Protein AF-A0A859CSU7-F1 (afdb_monomer_lite)

Structure (mmCIF, N/CA/C/O backbone):
data_AF-A0A859CSU7-F1
#
_entry.id   AF-A0A859CSU7-F1
#
loop_
_atom_site.group_PDB
_atom_site.id
_atom_site.type_symbol
_atom_site.label_atom_id
_atom_site.label_alt_id
_atom_site.label_comp_id
_atom_site.label_asym_id
_atom_site.label_entity_id
_atom_site.label_seq_id
_atom_site.pdbx_PDB_ins_code
_atom_site.Cartn_x
_atom_site.Cartn_y
_atom_site.Cartn_z
_atom_site.occupancy
_atom_site.B_iso_or_equiv
_atom_site.auth_seq_id
_atom_site.auth_comp_id
_atom_site.auth_asym_id
_atom_site.auth_atom_id
_atom_site.pdbx_PDB_model_num
ATOM 1 N N . MET A 1 1 ? -5.566 -2.219 -28.382 1.00 34.19 1 MET A N 1
ATOM 2 C CA . MET A 1 1 ? -5.963 -2.342 -26.966 1.00 34.19 1 MET A CA 1
ATOM 3 C C . MET A 1 1 ? -5.261 -3.574 -26.428 1.00 34.19 1 MET A C 1
ATOM 5 O O . MET A 1 1 ? -5.668 -4.677 -26.760 1.00 34.19 1 MET A O 1
ATOM 9 N N . GLY A 1 2 ? -4.116 -3.399 -25.769 1.00 35.38 2 GLY A N 1
ATOM 10 C CA . GLY A 1 2 ? -3.410 -4.521 -25.154 1.00 35.38 2 GLY A CA 1
ATOM 11 C C . GLY A 1 2 ? -4.149 -4.890 -23.880 1.00 35.38 2 GLY A C 1
ATOM 12 O O . GLY A 1 2 ? -4.294 -4.038 -23.008 1.00 35.38 2 GLY A O 1
ATOM 13 N N . SER A 1 3 ? -4.674 -6.110 -23.809 1.00 34.09 3 SER A N 1
ATOM 14 C CA . SER A 1 3 ? -5.236 -6.659 -22.578 1.00 34.09 3 SER A CA 1
ATOM 15 C C . SER A 1 3 ? -4.226 -6.462 -21.443 1.00 34.09 3 SER A C 1
ATOM 17 O O . SER A 1 3 ? -3.037 -6.701 -21.680 1.00 34.09 3 SER A O 1
ATOM 19 N N . PRO A 1 4 ? -4.645 -6.015 -20.243 1.00 44.38 4 PRO A N 1
ATOM 20 C CA . PRO A 1 4 ? -3.728 -5.891 -19.121 1.00 44.38 4 PRO A CA 1
ATOM 21 C C . PRO A 1 4 ? -3.072 -7.253 -18.923 1.00 44.38 4 PRO A C 1
ATOM 23 O O . PRO A 1 4 ? -3.765 -8.261 -18.772 1.00 44.38 4 PRO A O 1
ATOM 26 N N . SER A 1 5 ? -1.743 -7.287 -19.036 1.00 46.19 5 SER A N 1
ATOM 27 C CA . SER A 1 5 ? -0.954 -8.496 -18.849 1.00 46.19 5 SER A CA 1
ATOM 28 C C . SER A 1 5 ? -1.314 -9.057 -17.479 1.00 46.19 5 SER A C 1
ATOM 30 O O . SER A 1 5 ? -0.944 -8.480 -16.460 1.00 46.19 5 SER A O 1
ATOM 32 N N . GLN A 1 6 ? -2.085 -10.144 -17.454 1.00 52.03 6 GLN A N 1
ATOM 33 C CA . GLN A 1 6 ? -2.404 -10.891 -16.243 1.00 52.03 6 GLN A CA 1
ATOM 34 C C . GLN A 1 6 ? -1.130 -11.638 -15.844 1.00 52.03 6 GLN A C 1
ATOM 36 O O . GLN A 1 6 ? -0.986 -12.837 -16.075 1.00 52.03 6 GLN A O 1
ATOM 41 N N . VAL A 1 7 ? -0.152 -10.893 -15.327 1.00 52.22 7 VAL A N 1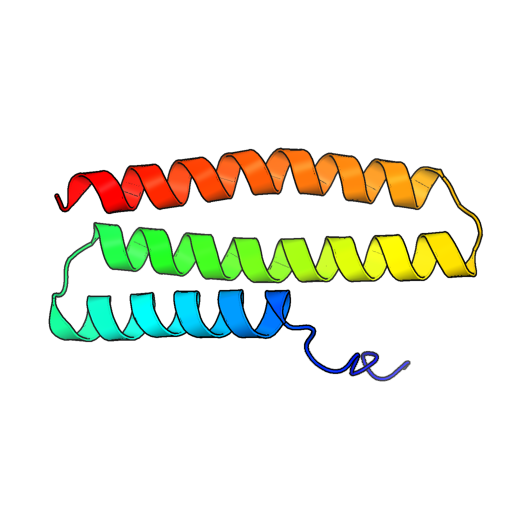
ATOM 42 C CA . VAL A 1 7 ? 0.985 -11.476 -14.624 1.00 52.22 7 VAL A CA 1
ATOM 43 C C . VAL A 1 7 ? 0.376 -12.227 -13.438 1.00 52.22 7 VAL A C 1
ATOM 45 O O . VAL A 1 7 ? -0.359 -11.604 -12.666 1.00 52.22 7 VAL A O 1
ATOM 48 N N . PRO A 1 8 ? 0.596 -13.549 -13.307 1.00 55.31 8 PRO A N 1
ATOM 49 C CA . PRO A 1 8 ? 0.056 -14.299 -12.184 1.00 55.31 8 PRO A CA 1
ATOM 50 C C . PRO A 1 8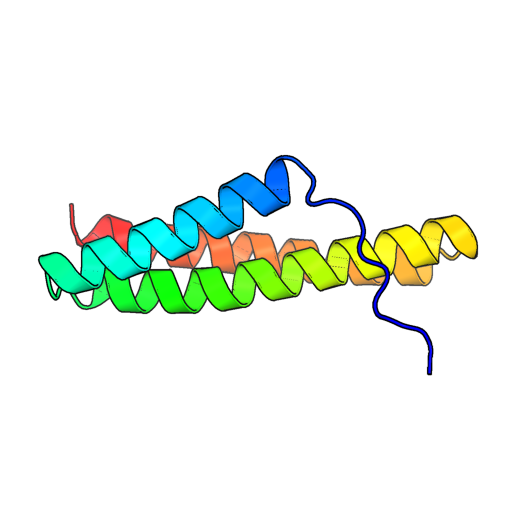 ? 0.485 -13.612 -10.885 1.00 55.31 8 PRO A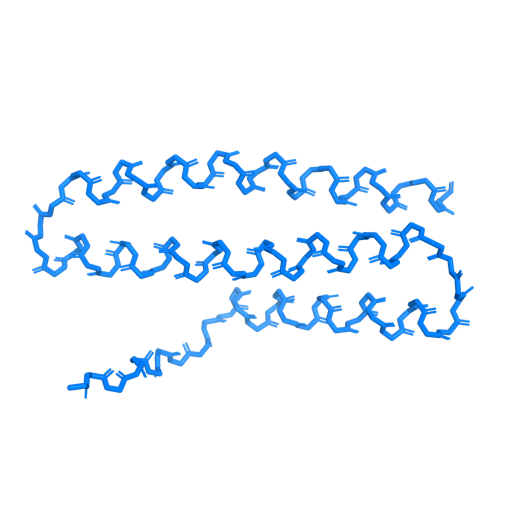 C 1
ATOM 52 O O . PRO A 1 8 ? 1.636 -13.169 -10.792 1.00 55.31 8 PRO A O 1
ATOM 55 N N . PRO A 1 9 ? -0.423 -13.469 -9.903 1.00 60.91 9 PRO A N 1
ATOM 56 C CA . PRO A 1 9 ? -0.122 -12.725 -8.696 1.00 60.91 9 PRO A CA 1
ATOM 57 C C . PRO A 1 9 ? 1.081 -13.376 -8.018 1.00 60.91 9 PRO A C 1
ATOM 59 O O . PRO A 1 9 ? 1.041 -14.536 -7.609 1.00 60.91 9 PRO A O 1
ATOM 62 N N . ASN A 1 10 ? 2.183 -12.630 -7.952 1.00 70.62 10 ASN A N 1
ATOM 63 C CA . ASN A 1 10 ? 3.344 -13.063 -7.196 1.00 70.62 10 ASN A CA 1
ATOM 64 C C . ASN A 1 10 ? 2.977 -13.134 -5.704 1.00 70.62 10 ASN A C 1
ATOM 66 O O . ASN A 1 10 ? 1.977 -12.565 -5.257 1.00 70.62 10 ASN A O 1
ATOM 70 N N . SER A 1 11 ? 3.789 -13.838 -4.918 1.00 72.19 11 SER A N 1
ATOM 71 C CA . SER A 1 11 ? 3.545 -14.023 -3.481 1.00 72.19 11 SER A CA 1
ATOM 72 C C . SER A 1 11 ? 3.336 -12.698 -2.733 1.00 72.19 11 SER A C 1
ATOM 74 O O . SER A 1 11 ? 2.528 -12.635 -1.808 1.00 72.19 11 SER A O 1
ATOM 76 N N . ILE A 1 12 ? 3.996 -11.624 -3.172 1.00 75.12 12 ILE A N 1
ATOM 77 C CA . ILE A 1 12 ? 3.889 -10.290 -2.574 1.00 75.12 12 ILE A CA 1
ATOM 78 C C . ILE A 1 12 ? 2.518 -9.655 -2.873 1.00 75.12 12 ILE A C 1
ATOM 80 O O . ILE A 1 12 ? 1.898 -9.074 -1.984 1.00 75.12 12 ILE A O 1
ATOM 84 N N . ALA A 1 13 ? 2.001 -9.804 -4.096 1.00 83.00 13 ALA A N 1
ATOM 85 C CA . ALA A 1 13 ? 0.673 -9.327 -4.478 1.00 83.00 13 ALA A CA 1
ATOM 86 C C . ALA A 1 13 ? -0.440 -10.058 -3.713 1.00 83.00 13 ALA A C 1
ATOM 88 O O . ALA A 1 13 ? -1.387 -9.419 -3.258 1.00 83.00 13 ALA A O 1
ATOM 89 N N . ILE A 1 14 ? -0.302 -11.374 -3.517 1.00 86.50 14 ILE A N 1
ATOM 90 C CA . ILE A 1 14 ? -1.247 -12.165 -2.713 1.00 86.50 14 ILE A CA 1
ATOM 91 C C . ILE A 1 14 ? -1.272 -11.656 -1.271 1.00 86.50 14 ILE A C 1
ATOM 93 O O . ILE A 1 14 ? -2.346 -11.373 -0.744 1.00 86.50 14 ILE A O 1
ATOM 97 N N . PHE A 1 15 ? -0.099 -11.498 -0.651 1.00 86.31 15 PHE A N 1
ATOM 98 C CA . PHE A 1 15 ? 0.001 -11.036 0.731 1.00 86.31 15 PHE A CA 1
ATOM 99 C C . PHE A 1 15 ? -0.637 -9.655 0.930 1.00 86.31 15 PHE A C 1
ATOM 101 O O . PHE A 1 15 ? -1.446 -9.487 1.839 1.00 86.31 15 PHE A O 1
ATOM 108 N N . ARG A 1 16 ? -0.329 -8.680 0.064 1.00 85.94 16 ARG A N 1
ATOM 109 C CA . ARG A 1 16 ? -0.894 -7.323 0.172 1.00 85.94 16 ARG A CA 1
ATOM 110 C C . ARG A 1 16 ? -2.409 -7.305 -0.002 1.00 85.94 16 ARG A C 1
ATOM 112 O O . ARG A 1 16 ? -3.088 -6.633 0.766 1.00 85.94 16 ARG A O 1
ATOM 119 N N . ASN A 1 17 ? -2.936 -8.059 -0.969 1.00 88.06 17 ASN A N 1
ATOM 120 C CA . ASN A 1 17 ? -4.381 -8.167 -1.173 1.00 88.06 17 ASN A CA 1
ATOM 121 C C . ASN A 1 17 ? -5.064 -8.775 0.055 1.00 88.06 17 ASN A C 1
ATOM 123 O O . ASN A 1 17 ? -6.024 -8.204 0.559 1.00 88.06 17 ASN A O 1
ATOM 127 N N . MET A 1 18 ? -4.516 -9.872 0.582 1.00 92.81 18 MET A N 1
ATOM 128 C CA . MET A 1 18 ? -5.034 -10.512 1.790 1.00 92.81 18 MET A CA 1
ATOM 129 C C . MET A 1 18 ? -4.993 -9.570 3.000 1.00 92.81 18 MET A C 1
ATOM 131 O O . MET A 1 18 ? -5.960 -9.498 3.749 1.00 92.81 18 MET A O 1
ATOM 135 N N . TYR A 1 19 ? -3.895 -8.834 3.197 1.00 93.12 19 TYR A N 1
ATOM 136 C CA . TYR A 1 19 ? -3.757 -7.908 4.322 1.00 93.12 19 TYR A CA 1
ATOM 137 C C . TYR A 1 19 ? -4.730 -6.727 4.225 1.00 93.12 19 TYR A C 1
ATOM 139 O O . TYR A 1 19 ? -5.372 -6.369 5.210 1.00 93.12 19 TYR A O 1
ATOM 147 N N . ARG A 1 20 ? -4.898 -6.161 3.026 1.00 93.06 20 ARG A N 1
ATOM 148 C CA . ARG A 1 20 ? -5.903 -5.129 2.753 1.00 93.06 20 ARG A CA 1
ATOM 149 C C . ARG A 1 20 ? -7.313 -5.645 3.056 1.00 93.06 20 ARG A C 1
ATOM 151 O O . ARG A 1 20 ? -8.066 -4.982 3.761 1.00 93.06 20 ARG A O 1
ATOM 158 N N . ASP A 1 21 ? -7.665 -6.824 2.554 1.00 94.56 21 ASP A N 1
ATOM 159 C CA . ASP A 1 21 ? -9.003 -7.390 2.749 1.00 94.56 21 ASP A CA 1
ATOM 160 C C . ASP A 1 21 ? -9.254 -7.719 4.234 1.00 94.56 21 ASP A C 1
ATOM 162 O O . ASP A 1 21 ? -10.322 -7.412 4.762 1.00 94.56 21 ASP A O 1
ATOM 166 N N . PHE A 1 22 ? -8.230 -8.191 4.953 1.00 95.69 22 PHE A N 1
ATOM 167 C CA . PHE A 1 22 ? -8.269 -8.346 6.409 1.00 95.69 22 PHE A CA 1
ATOM 168 C C . PHE A 1 22 ? -8.581 -7.030 7.136 1.00 95.69 22 PHE A C 1
ATOM 170 O O . PHE A 1 22 ? -9.427 -7.017 8.028 1.00 95.69 22 PHE A O 1
ATOM 177 N N . LEU A 1 23 ? -7.937 -5.914 6.770 1.00 96.56 23 LEU A N 1
ATOM 178 C CA . LEU A 1 23 ? -8.214 -4.612 7.395 1.00 96.56 23 LEU A CA 1
ATOM 179 C C . LEU A 1 23 ? -9.659 -4.167 7.153 1.00 96.56 23 LEU A C 1
ATOM 181 O O . LEU A 1 23 ? -10.303 -3.640 8.060 1.00 96.56 23 LEU A O 1
ATOM 185 N N . LYS A 1 24 ? -10.194 -4.430 5.958 1.00 97.06 24 LYS A N 1
ATOM 186 C CA . LYS A 1 24 ? -11.594 -4.144 5.641 1.00 97.06 24 LYS A CA 1
ATOM 187 C C . LYS A 1 24 ? -12.545 -4.909 6.560 1.00 97.06 24 LYS A C 1
ATOM 189 O O . LYS A 1 24 ? -13.399 -4.300 7.201 1.00 97.06 24 LYS A O 1
ATOM 194 N N . GLU A 1 25 ? -12.369 -6.224 6.664 1.00 97.50 25 GLU A N 1
ATOM 195 C CA . GLU A 1 25 ? -13.192 -7.079 7.527 1.00 97.50 25 GLU A CA 1
ATOM 196 C C . GLU A 1 25 ? -13.032 -6.703 9.011 1.00 97.50 25 GLU A C 1
ATOM 198 O O . GLU A 1 25 ? -14.010 -6.624 9.759 1.00 97.50 25 GLU A O 1
ATOM 203 N N . ALA A 1 26 ? -11.811 -6.381 9.446 1.00 96.75 26 ALA A N 1
ATOM 204 C CA . ALA A 1 26 ? -11.543 -5.921 10.804 1.00 96.75 26 ALA A CA 1
ATOM 205 C C . ALA A 1 26 ? -12.269 -4.603 11.117 1.00 96.75 26 ALA A C 1
ATOM 207 O O . ALA A 1 26 ? -12.843 -4.456 12.202 1.00 96.75 26 ALA A O 1
ATOM 208 N N . TYR A 1 27 ? -12.299 -3.652 10.179 1.00 97.12 27 TYR A N 1
ATOM 209 C CA . TYR A 1 27 ? -13.085 -2.430 10.332 1.00 97.12 27 TYR A CA 1
ATOM 210 C C . TYR A 1 27 ? -14.583 -2.735 10.385 1.00 97.12 27 TYR A C 1
ATOM 212 O O . TYR A 1 27 ? -15.292 -2.177 11.223 1.00 97.12 27 TYR A O 1
ATOM 220 N N . GLU A 1 28 ? -15.081 -3.648 9.548 1.00 97.00 28 GLU A N 1
ATOM 221 C CA . GLU A 1 28 ? -16.493 -4.030 9.547 1.00 97.00 28 GLU A CA 1
ATOM 222 C C . GLU A 1 28 ? -16.956 -4.559 10.912 1.00 97.00 28 GLU A C 1
ATOM 224 O O . GLU A 1 28 ? -18.066 -4.217 11.333 1.00 97.00 28 GLU A O 1
ATOM 229 N N . LEU A 1 29 ? -16.098 -5.300 11.619 1.00 97.25 29 LEU A N 1
ATOM 230 C CA . LEU A 1 29 ? -16.372 -5.855 12.948 1.00 97.25 29 LEU A CA 1
ATOM 231 C C . LEU A 1 29 ? -16.168 -4.853 14.094 1.00 97.25 29 LEU A C 1
ATOM 233 O O . LEU A 1 29 ? -16.953 -4.833 15.039 1.00 97.25 29 LEU A O 1
ATOM 237 N N . THR A 1 30 ? -15.117 -4.034 14.037 1.00 96.06 30 THR A N 1
ATOM 238 C CA . THR A 1 30 ? -14.701 -3.181 15.170 1.00 96.06 30 THR A CA 1
ATOM 239 C C . THR A 1 30 ? -15.199 -1.740 15.078 1.00 96.06 30 THR A C 1
ATOM 241 O O . THR A 1 30 ? -15.289 -1.056 16.095 1.00 96.06 30 THR A O 1
ATOM 244 N N . LYS A 1 31 ? -15.502 -1.261 13.864 1.00 96.38 31 LYS A N 1
ATOM 245 C CA . LYS A 1 31 ? -15.847 0.132 13.529 1.00 96.38 31 LYS A CA 1
ATOM 246 C C . LYS A 1 31 ? -14.804 1.175 13.959 1.00 96.38 31 LYS A C 1
ATOM 248 O O . LYS A 1 31 ? -15.120 2.360 14.049 1.00 96.38 31 LYS A O 1
ATOM 253 N N . LEU A 1 32 ? -13.557 0.765 14.194 1.00 95.94 32 LEU A N 1
ATOM 254 C CA . LEU A 1 32 ? -12.480 1.669 14.593 1.00 95.94 32 LEU A CA 1
ATOM 255 C C . LEU A 1 32 ? -11.949 2.445 13.385 1.00 95.94 32 LEU A C 1
ATOM 257 O O . LEU A 1 32 ? -11.399 1.854 12.457 1.00 95.94 32 LEU A O 1
ATOM 261 N N . ALA A 1 33 ? -12.073 3.775 13.423 1.00 94.81 33 ALA A N 1
ATOM 262 C CA . ALA A 1 33 ? -11.640 4.656 12.336 1.00 94.81 33 ALA A CA 1
ATOM 263 C C . ALA A 1 33 ? -10.183 4.422 11.876 1.00 94.81 33 ALA A C 1
ATOM 265 O O . ALA A 1 33 ? -9.988 4.294 10.670 1.00 94.81 33 ALA A O 1
ATOM 266 N N . PRO A 1 34 ? -9.184 4.220 12.767 1.00 95.81 34 PRO A N 1
ATOM 267 C CA . PRO A 1 34 ? -7.809 3.978 12.321 1.00 95.81 34 PRO A CA 1
ATOM 268 C C . PRO A 1 34 ? -7.635 2.724 11.448 1.00 95.81 34 PRO A C 1
ATOM 270 O O . PRO A 1 34 ? -6.701 2.662 10.653 1.00 95.81 34 PRO A O 1
ATOM 273 N N . ILE A 1 35 ? -8.522 1.726 11.564 1.00 96.56 35 ILE A N 1
ATOM 274 C CA . ILE A 1 35 ? -8.491 0.535 10.701 1.00 96.56 35 ILE A CA 1
ATOM 275 C C . ILE A 1 35 ? -9.010 0.874 9.302 1.00 96.56 35 ILE A C 1
ATOM 277 O O . ILE A 1 35 ? -8.419 0.432 8.319 1.00 96.56 35 ILE A O 1
ATOM 281 N N . SER A 1 36 ? -10.070 1.683 9.204 1.00 96.62 36 SER A N 1
ATOM 282 C CA . SER A 1 36 ? -10.573 2.178 7.915 1.00 96.62 36 SER A CA 1
ATOM 283 C C . SER A 1 36 ? -9.522 3.035 7.211 1.00 96.62 36 SER A C 1
ATOM 285 O O . SER A 1 36 ? -9.227 2.809 6.042 1.00 96.62 36 SER A O 1
ATOM 287 N N . ASP A 1 37 ? -8.897 3.958 7.945 1.00 96.25 37 ASP A N 1
ATOM 288 C CA . ASP A 1 37 ? -7.854 4.837 7.409 1.00 96.25 37 ASP A CA 1
ATOM 289 C C . ASP A 1 37 ? -6.646 4.032 6.910 1.00 96.25 37 ASP A C 1
ATOM 291 O O . ASP A 1 37 ? -6.051 4.345 5.878 1.00 96.25 37 ASP A O 1
ATOM 295 N N . ALA A 1 38 ? -6.259 2.980 7.638 1.00 96.06 38 ALA A N 1
ATOM 296 C CA . ALA A 1 38 ? -5.190 2.087 7.211 1.00 96.06 38 ALA A CA 1
ATOM 297 C C . ALA A 1 38 ? -5.599 1.251 5.990 1.00 96.06 38 ALA A C 1
ATOM 299 O O . ALA A 1 38 ? -4.794 1.090 5.077 1.00 96.06 38 ALA A O 1
ATOM 300 N N . TYR A 1 39 ? -6.837 0.748 5.935 1.00 96.25 39 TYR A N 1
ATOM 301 C CA . TYR A 1 39 ? -7.359 0.037 4.766 1.00 96.25 39 TYR A CA 1
ATOM 302 C C . TYR A 1 39 ? -7.255 0.891 3.496 1.00 96.25 39 TYR A C 1
ATOM 304 O O . TYR A 1 39 ? -6.720 0.417 2.495 1.00 96.25 39 TYR A O 1
ATOM 312 N N . GLU A 1 40 ? -7.701 2.149 3.545 1.00 95.94 40 GLU A N 1
ATOM 313 C CA . GLU A 1 40 ? -7.621 3.073 2.406 1.00 95.94 40 GLU A CA 1
ATOM 314 C C . GLU A 1 40 ? -6.170 3.321 1.972 1.00 95.94 40 GLU A C 1
ATOM 316 O O . GLU A 1 40 ? -5.860 3.263 0.782 1.00 95.94 40 GLU A O 1
ATOM 321 N N . GLN A 1 41 ? -5.251 3.486 2.928 1.00 95.81 41 GLN A N 1
ATOM 322 C CA . GLN A 1 41 ? -3.819 3.592 2.627 1.00 95.81 41 GLN A CA 1
ATOM 323 C C . GLN A 1 41 ? -3.278 2.318 1.959 1.00 95.81 41 GLN A C 1
ATOM 325 O O . GLN A 1 41 ? -2.516 2.399 0.997 1.00 95.81 41 GLN A O 1
ATOM 330 N N . PHE A 1 42 ? -3.688 1.130 2.415 1.00 95.00 42 PHE A N 1
ATOM 331 C CA . PHE A 1 42 ? -3.260 -0.139 1.817 1.00 95.00 42 PHE A CA 1
ATOM 332 C C . PHE A 1 42 ? -3.881 -0.419 0.441 1.00 95.00 42 PHE A C 1
ATOM 334 O O . PHE A 1 42 ? -3.275 -1.150 -0.347 1.00 95.00 42 PHE A O 1
ATOM 341 N N . VAL A 1 43 ? -5.038 0.172 0.116 1.00 94.44 43 VAL A N 1
ATOM 342 C CA . VAL A 1 43 ? -5.576 0.193 -1.257 1.00 94.44 43 VAL A CA 1
ATOM 343 C C . VAL A 1 43 ? -4.607 0.938 -2.176 1.00 94.44 43 VAL A C 1
ATOM 345 O O . VAL A 1 43 ? -4.159 0.365 -3.167 1.00 94.44 43 VAL A O 1
ATOM 348 N N . GLU A 1 44 ? -4.218 2.161 -1.811 1.00 94.31 44 GLU A N 1
ATOM 349 C CA . GLU A 1 44 ? -3.295 2.985 -2.604 1.00 94.31 44 GLU A CA 1
ATOM 350 C C . GLU A 1 44 ? -1.904 2.334 -2.728 1.00 94.31 44 GLU A C 1
ATOM 352 O O . GLU A 1 44 ? -1.339 2.240 -3.817 1.00 94.31 44 GLU A O 1
ATOM 357 N N . ILE A 1 45 ? -1.366 1.795 -1.628 1.00 94.50 45 ILE A N 1
ATOM 358 C CA . ILE A 1 45 ? -0.085 1.067 -1.618 1.00 94.50 45 ILE A CA 1
ATOM 359 C C . ILE A 1 45 ? -0.111 -0.114 -2.602 1.00 94.50 45 ILE A C 1
ATOM 361 O O . ILE A 1 45 ? 0.876 -0.372 -3.296 1.00 94.50 45 ILE A O 1
ATOM 365 N N . ALA A 1 46 ? -1.225 -0.848 -2.693 1.00 90.81 46 ALA A N 1
ATOM 366 C CA . ALA A 1 46 ? -1.343 -1.969 -3.623 1.00 90.81 46 ALA A CA 1
ATOM 367 C C . ALA A 1 46 ? -1.302 -1.522 -5.099 1.00 90.81 46 ALA A C 1
ATOM 369 O O . ALA A 1 46 ? -0.711 -2.220 -5.933 1.00 90.81 46 ALA A O 1
ATOM 370 N N . GLU A 1 47 ? -1.886 -0.365 -5.416 1.00 91.12 47 GLU A N 1
ATOM 371 C CA . GLU A 1 47 ? -1.841 0.239 -6.753 1.00 91.12 47 GLU A CA 1
ATOM 372 C C . GLU A 1 47 ? -0.417 0.687 -7.110 1.00 91.12 47 GLU A C 1
ATOM 374 O O . GLU A 1 47 ? 0.118 0.253 -8.131 1.00 91.12 47 GLU A O 1
ATOM 379 N N . LEU A 1 48 ? 0.261 1.418 -6.220 1.00 94.25 48 LEU A N 1
ATOM 380 C CA . LEU A 1 48 ? 1.645 1.865 -6.435 1.00 94.25 48 LEU A CA 1
ATOM 381 C C . LEU A 1 48 ? 2.617 0.694 -6.646 1.00 94.25 48 LEU A C 1
ATOM 383 O O . LEU A 1 48 ? 3.499 0.742 -7.505 1.00 94.25 48 LEU A O 1
ATOM 387 N N . TRP A 1 49 ? 2.438 -0.410 -5.918 1.00 93.38 49 TRP A N 1
ATOM 388 C CA . TRP A 1 49 ? 3.219 -1.627 -6.153 1.00 93.38 49 TRP A CA 1
ATOM 389 C C . TRP A 1 49 ? 2.978 -2.244 -7.539 1.00 93.38 49 TRP A C 1
ATOM 391 O O . TRP A 1 49 ? 3.890 -2.852 -8.110 1.00 93.38 49 TRP A O 1
ATOM 401 N N . THR A 1 50 ? 1.764 -2.115 -8.075 1.00 91.62 50 THR A N 1
ATOM 402 C CA . THR A 1 50 ? 1.432 -2.557 -9.437 1.00 91.62 50 THR A CA 1
ATOM 403 C C . THR A 1 50 ? 2.145 -1.686 -10.470 1.00 91.62 50 THR A C 1
ATOM 405 O O . THR A 1 50 ? 2.713 -2.214 -11.431 1.00 91.62 50 THR A O 1
ATOM 408 N N . ASP A 1 51 ? 2.211 -0.377 -10.229 1.00 94.50 51 ASP A N 1
ATOM 409 C CA . ASP A 1 51 ? 2.940 0.562 -11.082 1.00 94.50 51 ASP A CA 1
ATOM 410 C C . ASP A 1 51 ? 4.446 0.288 -11.086 1.00 94.50 51 ASP A C 1
ATOM 412 O O . ASP A 1 51 ? 5.050 0.215 -12.158 1.00 94.50 51 ASP A O 1
ATOM 416 N N . VAL A 1 52 ? 5.048 0.032 -9.919 1.00 95.81 52 VAL A N 1
ATOM 417 C CA . VAL A 1 52 ? 6.459 -0.383 -9.813 1.00 95.81 52 VAL A CA 1
ATOM 418 C C . VAL A 1 52 ? 6.719 -1.644 -10.636 1.00 95.81 52 VAL A C 1
ATOM 420 O O . VAL A 1 52 ? 7.660 -1.680 -11.429 1.00 95.81 52 VAL A O 1
ATOM 423 N N . ALA A 1 53 ? 5.880 -2.674 -10.494 1.00 93.06 53 ALA A N 1
ATOM 424 C CA . ALA A 1 53 ? 6.043 -3.917 -11.246 1.00 93.06 53 ALA A CA 1
ATOM 425 C C . ALA A 1 53 ? 5.947 -3.689 -12.766 1.00 93.06 53 ALA A C 1
ATOM 427 O O . ALA A 1 53 ? 6.751 -4.231 -13.524 1.00 93.06 53 ALA A O 1
ATOM 428 N N . SER A 1 54 ? 5.007 -2.847 -13.205 1.00 94.00 54 SER A N 1
ATOM 429 C CA . SER A 1 54 ? 4.838 -2.456 -14.610 1.00 94.00 54 SER A CA 1
ATOM 430 C C . SER A 1 54 ? 6.048 -1.686 -15.151 1.00 94.00 54 SER A C 1
ATOM 432 O O . SER A 1 54 ? 6.531 -1.966 -16.251 1.00 94.00 54 SER A O 1
ATOM 434 N N . LEU A 1 55 ? 6.580 -0.737 -14.376 1.00 96.31 55 LEU A N 1
ATOM 435 C CA . LEU A 1 55 ? 7.769 0.029 -14.747 1.00 96.31 55 LEU A CA 1
ATOM 436 C C . LEU A 1 55 ? 9.000 -0.865 -14.872 1.00 96.31 55 LEU A C 1
ATOM 438 O O . LEU A 1 55 ? 9.716 -0.747 -15.863 1.00 96.31 55 LEU A O 1
ATOM 442 N N . LEU A 1 56 ? 9.218 -1.781 -13.926 1.00 94.31 56 LEU A N 1
ATOM 443 C CA . LEU A 1 56 ? 10.357 -2.700 -13.953 1.00 94.31 56 LEU A CA 1
ATOM 444 C C . LEU A 1 56 ? 10.259 -3.722 -15.095 1.00 94.31 56 LEU A C 1
ATOM 446 O O . LEU A 1 56 ? 11.259 -3.981 -15.763 1.00 94.31 56 LEU A O 1
ATOM 450 N N . ASP A 1 57 ? 9.067 -4.256 -15.379 1.00 94.56 57 ASP A N 1
ATOM 451 C CA . ASP A 1 57 ? 8.842 -5.134 -16.538 1.00 94.56 57 ASP A CA 1
ATOM 452 C C . ASP A 1 57 ? 9.166 -4.412 -17.857 1.00 94.56 57 ASP A C 1
ATOM 454 O O . ASP A 1 57 ? 9.894 -4.932 -18.708 1.00 94.56 57 ASP A O 1
ATOM 458 N N . ARG A 1 58 ? 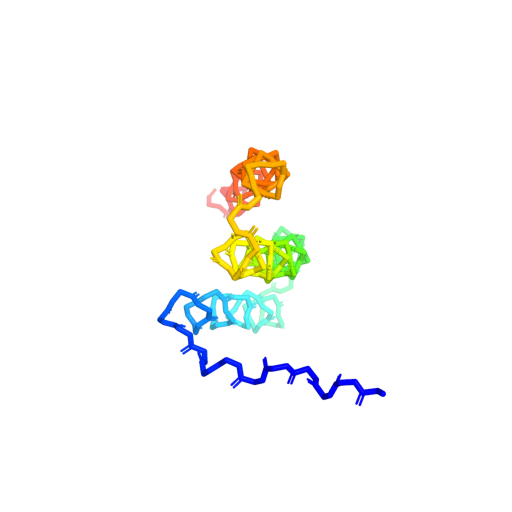8.693 -3.169 -18.011 1.00 95.31 58 ARG A N 1
ATOM 459 C CA . ARG A 1 58 ? 9.005 -2.335 -19.180 1.00 95.31 58 ARG A CA 1
ATOM 460 C C . ARG A 1 58 ? 10.487 -1.970 -19.245 1.00 95.31 58 ARG A C 1
ATOM 462 O O . ARG A 1 58 ? 11.062 -2.025 -20.330 1.00 95.31 58 ARG A O 1
ATOM 469 N N . ALA A 1 59 ? 11.110 -1.638 -18.116 1.00 96.06 59 ALA A N 1
ATOM 470 C CA . ALA A 1 59 ? 12.536 -1.338 -18.038 1.00 96.06 59 ALA A CA 1
ATOM 471 C C . ALA A 1 59 ? 13.376 -2.520 -18.533 1.00 96.06 59 ALA A C 1
ATOM 473 O O . ALA A 1 59 ? 14.251 -2.330 -19.371 1.00 96.06 59 ALA A O 1
ATOM 474 N N . GLY A 1 60 ? 13.057 -3.743 -18.095 1.00 94.56 60 GLY A N 1
ATOM 475 C CA . GLY A 1 60 ? 13.731 -4.959 -18.552 1.00 94.56 60 GLY A CA 1
ATOM 476 C C . GLY A 1 60 ? 13.525 -5.238 -20.044 1.00 94.56 60 GLY A C 1
ATOM 477 O O . GLY A 1 60 ? 14.469 -5.608 -20.738 1.00 94.56 60 GLY A O 1
ATOM 478 N N . LYS A 1 61 ? 12.314 -5.008 -20.569 1.00 95.94 61 LYS A N 1
ATOM 479 C CA . LYS A 1 61 ? 11.999 -5.197 -21.999 1.00 95.94 61 LYS A CA 1
ATOM 480 C C . LYS A 1 61 ? 12.679 -4.183 -22.918 1.00 95.94 61 LYS A C 1
ATOM 482 O O . LYS A 1 61 ? 12.976 -4.514 -24.063 1.00 95.94 61 LYS A O 1
ATOM 487 N N . HIS A 1 62 ? 12.892 -2.959 -22.442 1.00 94.00 62 HIS A N 1
ATOM 488 C CA . HIS A 1 62 ? 13.436 -1.857 -23.240 1.00 94.00 62 HIS A CA 1
ATOM 489 C C . HIS A 1 62 ? 14.883 -1.491 -22.890 1.00 94.00 62 HIS A C 1
ATOM 491 O O . HIS A 1 62 ? 15.456 -0.635 -23.557 1.00 94.00 62 HIS A O 1
ATOM 497 N N . ASN A 1 63 ? 15.470 -2.142 -21.881 1.00 93.44 63 ASN A N 1
ATOM 498 C CA . ASN A 1 63 ? 16.774 -1.809 -21.311 1.00 93.44 63 ASN A CA 1
ATOM 499 C C . ASN A 1 63 ? 16.901 -0.304 -20.987 1.00 93.44 63 ASN A C 1
ATOM 501 O O . ASN A 1 63 ? 17.894 0.338 -21.328 1.00 93.44 63 ASN A O 1
ATOM 505 N N . ASP A 1 64 ? 15.849 0.257 -20.380 1.00 95.88 64 ASP A N 1
ATOM 506 C CA . ASP A 1 64 ? 15.684 1.695 -20.139 1.00 95.88 64 ASP A CA 1
ATOM 507 C C . ASP A 1 64 ? 15.840 2.030 -18.646 1.00 95.88 64 ASP A C 1
ATOM 509 O O . ASP A 1 64 ? 14.957 1.765 -17.826 1.00 95.88 64 ASP A O 1
ATOM 513 N N . GLU A 1 65 ? 16.971 2.649 -18.303 1.00 95.94 65 GLU A N 1
ATOM 514 C CA . GLU A 1 65 ? 17.312 3.089 -16.946 1.00 95.94 65 GLU A CA 1
ATOM 515 C C . GLU A 1 65 ? 16.362 4.175 -16.411 1.00 95.94 65 GLU A C 1
ATOM 517 O O . GLU A 1 65 ? 16.093 4.232 -15.211 1.00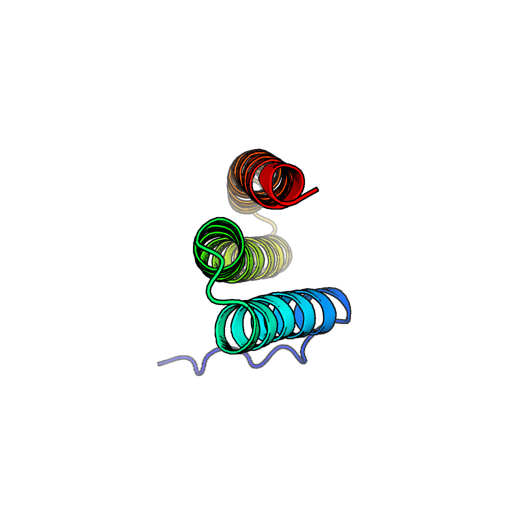 95.94 65 GLU A O 1
ATOM 522 N N . CYS A 1 66 ? 15.771 5.008 -17.276 1.00 97.00 66 CYS A N 1
ATOM 523 C CA . CYS A 1 66 ? 14.825 6.036 -16.840 1.00 97.00 66 CYS A CA 1
ATOM 524 C C . CYS A 1 66 ? 13.580 5.409 -16.196 1.00 97.00 66 CYS A C 1
ATOM 526 O O . CYS A 1 66 ? 13.040 5.946 -15.226 1.00 97.00 66 CYS A O 1
ATOM 528 N N . LEU A 1 67 ? 13.134 4.256 -16.702 1.00 97.19 67 LEU A N 1
ATOM 529 C CA . LEU A 1 67 ? 12.021 3.509 -16.114 1.00 97.19 67 LEU A CA 1
ATOM 530 C C . LEU A 1 67 ? 12.389 2.902 -14.754 1.00 97.19 67 LEU A C 1
ATOM 532 O O . LEU A 1 67 ? 11.539 2.874 -13.865 1.00 97.19 67 LEU A O 1
ATOM 536 N N . VAL A 1 68 ? 13.647 2.488 -14.566 1.00 97.38 68 VAL A N 1
ATOM 537 C CA . VAL A 1 68 ? 14.158 2.021 -13.265 1.00 97.38 68 VAL A CA 1
ATOM 538 C C . VAL A 1 68 ? 14.164 3.161 -12.248 1.00 97.38 68 VAL A C 1
ATOM 540 O O . VAL A 1 68 ? 13.666 2.985 -11.139 1.00 97.38 68 VAL A O 1
ATOM 543 N N . ASN A 1 69 ? 14.643 4.344 -12.637 1.00 97.94 69 ASN A N 1
ATOM 544 C CA . ASN A 1 69 ? 14.662 5.515 -11.756 1.00 97.94 69 ASN A CA 1
ATOM 545 C C . ASN A 1 69 ? 13.245 5.930 -11.336 1.00 97.94 69 ASN A C 1
ATOM 547 O O . ASN A 1 69 ? 12.994 6.124 -10.152 1.00 97.94 69 ASN A O 1
ATOM 551 N N . LYS A 1 70 ? 12.283 5.931 -12.267 1.00 97.88 70 LYS A N 1
ATOM 552 C CA . LYS A 1 70 ? 10.867 6.178 -11.937 1.00 97.88 70 LYS A CA 1
ATOM 553 C C . LYS A 1 70 ? 10.298 5.146 -10.964 1.00 97.88 70 LYS A C 1
ATOM 555 O O . LYS A 1 70 ? 9.555 5.508 -10.060 1.00 97.88 70 LYS A O 1
ATOM 560 N N . ALA A 1 71 ? 10.633 3.866 -11.136 1.00 97.62 71 ALA A N 1
ATOM 561 C CA . ALA A 1 71 ? 10.215 2.830 -10.194 1.00 97.62 71 ALA A CA 1
ATOM 562 C C . ALA A 1 71 ? 10.826 3.062 -8.802 1.00 97.62 71 ALA A C 1
ATOM 564 O O . ALA A 1 71 ? 10.146 2.875 -7.797 1.00 97.62 71 ALA A O 1
ATOM 565 N N . SER A 1 72 ? 12.084 3.511 -8.744 1.00 97.56 72 SER A N 1
ATOM 566 C CA . SER A 1 72 ? 12.754 3.878 -7.494 1.00 97.56 72 SER A CA 1
ATOM 567 C C . SER A 1 72 ? 12.068 5.050 -6.793 1.00 97.56 72 SER A C 1
ATOM 569 O O . SER A 1 72 ? 11.872 4.987 -5.582 1.00 97.56 72 SER A O 1
ATOM 571 N N . ASP A 1 73 ? 11.663 6.087 -7.527 1.00 98.12 73 ASP A N 1
ATOM 572 C CA . ASP A 1 73 ? 10.948 7.232 -6.951 1.00 98.12 73 ASP A CA 1
ATOM 573 C C . ASP A 1 73 ? 9.629 6.789 -6.294 1.00 98.12 73 ASP A C 1
ATOM 575 O O . ASP A 1 73 ? 9.345 7.154 -5.151 1.00 98.12 73 ASP A O 1
ATOM 579 N N . ILE A 1 74 ? 8.868 5.915 -6.964 1.00 98.00 74 ILE A N 1
ATOM 580 C CA . ILE A 1 74 ? 7.632 5.346 -6.403 1.00 98.00 74 ILE A CA 1
ATOM 581 C C . ILE A 1 74 ? 7.926 4.476 -5.173 1.00 98.00 74 ILE A C 1
ATOM 583 O O . ILE A 1 74 ? 7.166 4.498 -4.208 1.00 98.00 74 ILE A O 1
ATOM 587 N N . LEU A 1 75 ? 9.033 3.728 -5.152 1.00 97.19 75 LEU A N 1
ATOM 588 C CA . LEU A 1 75 ? 9.423 2.921 -3.988 1.00 97.19 75 LEU A CA 1
ATOM 589 C C . LEU A 1 75 ? 9.733 3.776 -2.745 1.00 97.19 75 LEU A C 1
ATOM 591 O O . LEU A 1 75 ? 9.439 3.358 -1.623 1.00 97.19 75 LEU A O 1
ATOM 595 N N . VAL A 1 76 ? 10.289 4.977 -2.924 1.00 97.56 76 VAL A N 1
ATOM 596 C CA . VAL A 1 76 ? 10.512 5.933 -1.824 1.00 97.56 76 VAL A CA 1
ATOM 597 C C . VAL A 1 76 ? 9.178 6.432 -1.256 1.00 97.56 76 VAL A C 1
ATOM 599 O O . VAL A 1 76 ? 9.004 6.508 -0.035 1.00 97.56 76 VAL A O 1
ATOM 602 N N . GLU A 1 77 ? 8.219 6.733 -2.131 1.00 96.62 77 GLU A N 1
ATOM 603 C CA . GLU A 1 77 ? 6.864 7.117 -1.732 1.00 96.62 77 GLU A CA 1
ATOM 604 C C . GLU A 1 77 ? 6.140 5.973 -1.006 1.00 96.62 77 GLU A C 1
ATOM 606 O O . GLU A 1 77 ? 5.587 6.178 0.078 1.00 96.62 77 GLU A O 1
ATOM 611 N N . LEU A 1 78 ? 6.212 4.757 -1.555 1.00 96.25 78 LEU A N 1
ATOM 612 C CA . LEU A 1 78 ? 5.658 3.535 -0.968 1.00 96.25 78 LEU A CA 1
ATOM 613 C C . LEU A 1 78 ? 6.147 3.320 0.463 1.00 96.25 78 LEU A C 1
ATOM 615 O O . LEU A 1 78 ? 5.328 3.155 1.363 1.00 96.25 78 LEU A O 1
ATOM 619 N N . SER A 1 79 ? 7.462 3.392 0.684 1.00 96.06 79 SER A N 1
ATOM 620 C CA . SER A 1 79 ? 8.074 3.272 2.015 1.00 96.06 79 SER A CA 1
ATOM 621 C C . SER A 1 79 ? 7.455 4.249 3.023 1.00 96.06 79 SER A C 1
ATOM 623 O O . SER A 1 79 ? 7.096 3.876 4.143 1.00 96.06 79 SER A O 1
ATOM 625 N N . SER A 1 80 ? 7.259 5.502 2.603 1.00 96.56 80 SER A N 1
ATOM 626 C CA . SER A 1 80 ? 6.672 6.538 3.455 1.00 96.56 80 SER A CA 1
ATOM 627 C C . SER A 1 80 ? 5.205 6.243 3.780 1.00 96.56 80 SER A C 1
ATOM 629 O O . SER A 1 80 ? 4.793 6.365 4.934 1.00 96.56 80 SER A O 1
ATOM 631 N N . LYS A 1 81 ? 4.416 5.816 2.787 1.00 96.00 81 LYS A N 1
ATOM 632 C CA . LYS A 1 81 ? 3.000 5.461 2.968 1.00 96.00 81 LYS A CA 1
ATOM 633 C C . LYS A 1 81 ? 2.822 4.225 3.847 1.00 96.00 81 LYS A C 1
ATOM 635 O O . LYS A 1 81 ? 2.010 4.254 4.766 1.00 96.00 81 LYS A O 1
ATOM 640 N N . GLU A 1 82 ? 3.610 3.174 3.627 1.00 95.38 82 GLU A N 1
ATOM 641 C CA . GLU A 1 82 ? 3.580 1.951 4.440 1.00 95.38 82 GLU A CA 1
ATOM 642 C C . GLU A 1 82 ? 3.891 2.256 5.912 1.00 95.38 82 GLU A C 1
ATOM 644 O O . GLU A 1 82 ? 3.185 1.792 6.812 1.00 95.38 82 GLU A O 1
ATOM 649 N N . TYR A 1 83 ? 4.892 3.103 6.169 1.00 96.19 83 TYR A N 1
ATOM 650 C CA . TYR A 1 83 ? 5.212 3.555 7.520 1.00 96.19 83 TYR A CA 1
ATOM 651 C C . TYR A 1 83 ? 4.049 4.318 8.173 1.00 96.19 83 TYR A C 1
ATOM 653 O O . TYR A 1 83 ? 3.686 4.033 9.317 1.00 96.19 83 TYR A O 1
ATOM 661 N N . LEU A 1 84 ? 3.433 5.265 7.459 1.00 96.19 84 LEU A N 1
ATOM 662 C CA . LEU A 1 84 ? 2.305 6.051 7.974 1.00 96.19 84 LEU A CA 1
ATOM 663 C C . LEU A 1 84 ? 1.056 5.196 8.233 1.00 96.19 84 LEU A C 1
ATOM 665 O O . LEU A 1 84 ? 0.383 5.391 9.252 1.00 96.19 84 LEU A O 1
ATOM 669 N N . ALA A 1 85 ? 0.785 4.211 7.377 1.00 95.75 85 ALA A N 1
ATOM 670 C CA . ALA A 1 85 ? -0.321 3.278 7.556 1.00 95.75 85 ALA A CA 1
ATOM 671 C C . ALA A 1 85 ? -0.130 2.448 8.832 1.00 95.75 85 ALA A C 1
ATOM 673 O O . ALA A 1 85 ? -1.029 2.355 9.669 1.00 95.75 85 ALA A O 1
ATOM 674 N N . MET A 1 86 ? 1.083 1.937 9.052 1.00 94.50 86 MET A N 1
ATOM 675 C CA . MET A 1 86 ? 1.427 1.201 10.271 1.00 94.50 86 MET A CA 1
ATOM 676 C C . MET A 1 86 ? 1.369 2.090 11.522 1.00 94.50 86 MET A C 1
ATOM 678 O O . MET A 1 86 ? 0.835 1.672 12.549 1.00 94.50 86 MET A O 1
ATOM 682 N N . LYS A 1 87 ? 1.821 3.349 11.435 1.00 96.38 87 LYS A N 1
ATOM 683 C CA . LYS A 1 87 ? 1.665 4.340 12.517 1.00 96.38 87 LYS A CA 1
ATOM 684 C C . LYS A 1 87 ? 0.212 4.694 12.812 1.00 96.38 87 LYS A C 1
ATOM 686 O O . LYS A 1 87 ? -0.113 5.071 13.934 1.00 96.38 87 LYS A O 1
ATOM 691 N N . THR A 1 88 ? -0.668 4.590 11.825 1.00 95.25 88 THR A N 1
ATOM 692 C CA . THR A 1 88 ? -2.106 4.774 12.029 1.00 95.25 88 THR A CA 1
ATOM 693 C C . THR A 1 88 ? 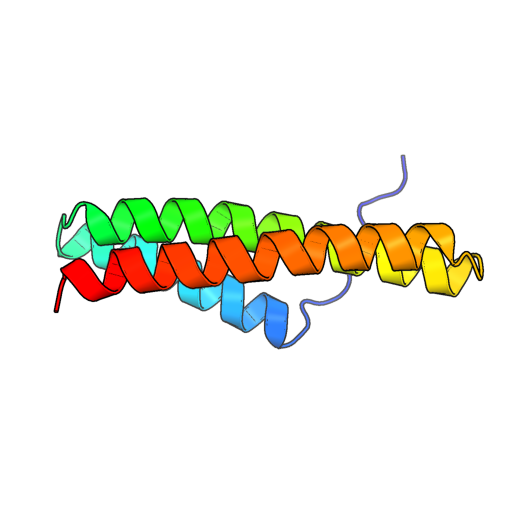-2.680 3.615 12.838 1.00 95.25 88 THR A C 1
ATOM 695 O O . THR A 1 88 ? -3.390 3.856 13.812 1.00 95.25 88 THR A O 1
ATOM 698 N N . LEU A 1 89 ? -2.298 2.380 12.504 1.00 94.38 89 LEU A N 1
ATOM 699 C CA . LEU A 1 89 ? -2.717 1.179 13.230 1.00 94.38 89 LEU A CA 1
ATOM 700 C C . LEU A 1 89 ? -2.168 1.115 14.662 1.00 94.38 89 LEU A C 1
ATOM 702 O O . LEU A 1 89 ? -2.871 0.657 15.557 1.00 94.38 89 LEU A O 1
ATOM 706 N N . GLU A 1 90 ? -0.959 1.625 14.909 1.00 94.12 90 GLU A N 1
ATOM 707 C CA . GLU A 1 90 ? -0.370 1.708 16.257 1.00 94.12 90 GLU A CA 1
ATOM 708 C C . GLU A 1 90 ? -1.258 2.489 17.244 1.00 94.12 90 GLU A C 1
ATOM 710 O O . GLU A 1 90 ? -1.257 2.190 18.429 1.00 94.12 90 GLU A O 1
ATOM 715 N N . LYS A 1 91 ? -2.084 3.434 16.768 1.00 89.75 91 LYS A N 1
ATOM 716 C CA . LYS A 1 91 ? -3.009 4.217 17.614 1.00 89.75 91 LYS A CA 1
ATOM 717 C C . LYS A 1 91 ? -4.165 3.396 18.198 1.00 89.75 91 LYS A C 1
ATOM 719 O O . LYS A 1 91 ? -4.932 3.926 18.997 1.00 89.75 91 LYS A O 1
ATOM 724 N N . ILE A 1 92 ? -4.348 2.160 17.735 1.00 87.56 92 ILE A N 1
ATOM 725 C CA . ILE A 1 92 ? -5.370 1.232 18.236 1.00 87.56 92 ILE A CA 1
ATOM 726 C C . ILE A 1 92 ? -4.861 0.473 19.472 1.00 87.56 92 ILE A C 1
ATOM 728 O O . ILE A 1 92 ? -5.681 0.009 20.265 1.00 87.56 92 ILE A O 1
ATOM 732 N N . ALA A 1 93 ? -3.537 0.320 19.597 1.00 60.22 93 ALA A N 1
ATOM 733 C CA . ALA A 1 93 ? -2.878 -0.463 20.640 1.00 60.22 93 ALA A CA 1
ATOM 734 C C . ALA A 1 93 ? -2.803 0.273 21.986 1.00 60.22 93 ALA A C 1
ATOM 736 O O . ALA A 1 93 ? -2.611 1.511 21.991 1.00 60.22 93 ALA A O 1
#

InterPro domains:
  IPR032369 Domain of unknown function DUF4872 [PF16169] (13-89)

Foldseek 3Di:
DDDPPPPPQDPVLVVLVVVLVVLVVVCVVPVDPLSVVLSVLSVVLSVLVVQLVVLVVVCVVVVDVVSVVVSVVSVVVSVVSVVVSVVSVVVVD

Organism: NCBI:txid178399

pLDDT: mean 89.0, std 15.52, range [34.09, 98.12]

Sequence (93 aa):
MGSPSQVPPNSIAIFRNMYRDFLKEAYELTKLAPISDAYEQFVEIAELWTDVASLLDRAGKHNDECLVNKASDILVELSSKEYLAMKTLEKIA

Secondary structure (DSSP, 8-state):
-PPP------HHHHHHHHHHHHHHHHHHHH--HHHHHHHHHHHHHHHHHHHHHHHHHHHHHHT-HHHHHHHHHHHHHHHHHHHHHHHHHHTT-

Radius of gyration: 15.52 Å; chains: 1; bounding box: 34×22×48 Å